Protein AF-A0A7G7W5M6-F1 (afdb_monomer_lite)

Radius of gyration: 15.19 Å; chains: 1; bounding box: 45×29×33 Å

Organism: NCBI:txid2761579

Foldseek 3Di:
DEFFDCPVVVQGDPPVLLQQKKKWKAFAQPRPGTDDIFHDDPPDDDPDPDVVPGDDPVPDLGMKMKMDRVVVRDIKTKGRWDWDWDFADDPPTDTHTAWTWIDIVNRIDTQGPPNVSGHYDGD

Structure (mmCIF, N/CA/C/O backbone):
data_AF-A0A7G7W5M6-F1
#
_entry.id   AF-A0A7G7W5M6-F1
#
loop_
_atom_site.group_PDB
_atom_site.id
_atom_site.type_symbol
_atom_site.label_atom_id
_atom_site.label_alt_id
_atom_site.label_comp_id
_atom_site.label_asym_id
_atom_site.label_entity_id
_atom_site.label_seq_id
_atom_site.pdbx_PDB_ins_code
_atom_site.Cartn_x
_atom_site.Cartn_y
_atom_site.Cartn_z
_atom_site.occupancy
_atom_site.B_iso_or_equiv
_atom_site.auth_seq_id
_atom_site.auth_comp_id
_atom_site.auth_asym_id
_atom_site.auth_atom_id
_atom_site.pdbx_PDB_model_num
ATOM 1 N N . MET A 1 1 ? 8.222 4.814 -1.089 1.00 59.66 1 MET A N 1
ATOM 2 C CA . MET A 1 1 ? 7.997 4.347 0.290 1.00 59.66 1 MET A CA 1
ATOM 3 C C . MET A 1 1 ? 6.614 4.796 0.694 1.00 59.66 1 MET A C 1
ATOM 5 O O . MET A 1 1 ? 6.240 5.878 0.266 1.00 59.66 1 MET A O 1
ATOM 9 N N . LEU A 1 2 ? 5.850 3.979 1.410 1.00 68.62 2 LEU A N 1
ATOM 10 C CA . LEU A 1 2 ? 4.528 4.337 1.928 1.00 68.62 2 LEU A CA 1
ATOM 11 C C . LEU A 1 2 ? 4.636 4.376 3.450 1.00 68.62 2 LEU A C 1
ATOM 13 O O . LEU A 1 2 ? 5.102 3.400 4.029 1.00 68.62 2 LEU A O 1
ATOM 17 N N . ASN A 1 3 ? 4.231 5.480 4.069 1.00 75.00 3 ASN A N 1
ATOM 18 C CA . ASN A 1 3 ? 4.407 5.722 5.499 1.00 75.00 3 ASN A CA 1
ATOM 19 C C . ASN A 1 3 ? 3.071 6.109 6.130 1.00 75.00 3 ASN A C 1
ATOM 21 O O . ASN A 1 3 ? 2.308 6.870 5.542 1.00 75.00 3 ASN A O 1
ATOM 25 N N . PHE A 1 4 ? 2.775 5.601 7.323 1.00 80.06 4 PHE A N 1
ATOM 26 C CA . PHE A 1 4 ? 1.603 6.036 8.081 1.00 80.06 4 PHE A CA 1
ATOM 27 C C . PHE A 1 4 ? 1.923 7.324 8.840 1.00 80.06 4 PHE A C 1
ATOM 29 O O . PHE A 1 4 ? 2.914 7.380 9.565 1.00 80.06 4 PHE A O 1
ATOM 36 N N . GLU A 1 5 ? 1.076 8.345 8.707 1.00 82.81 5 GLU A N 1
ATOM 37 C CA . GLU A 1 5 ? 1.078 9.481 9.631 1.00 82.81 5 GLU A CA 1
ATOM 38 C C . GLU A 1 5 ? 0.684 8.969 11.018 1.00 82.81 5 GLU A C 1
ATOM 40 O O . GLU A 1 5 ? -0.354 8.323 11.162 1.00 82.81 5 GLU A O 1
ATOM 45 N N . THR A 1 6 ? 1.496 9.239 12.035 1.00 82.50 6 THR A N 1
ATOM 46 C CA . THR A 1 6 ? 1.237 8.812 13.422 1.00 82.50 6 THR A CA 1
ATOM 47 C C . THR A 1 6 ? 0.816 9.975 14.312 1.00 82.50 6 THR A C 1
ATOM 49 O O . THR A 1 6 ? 0.275 9.762 15.399 1.00 82.50 6 THR A O 1
ATOM 52 N N . ASN A 1 7 ? 1.002 11.219 13.860 1.00 80.75 7 ASN A N 1
ATOM 53 C CA . ASN A 1 7 ? 0.519 12.381 14.583 1.00 80.75 7 ASN A CA 1
ATOM 54 C C . ASN A 1 7 ? -0.993 12.536 14.376 1.00 80.75 7 ASN A C 1
ATOM 56 O O . ASN A 1 7 ? -1.460 12.968 13.319 1.00 80.75 7 ASN A O 1
ATOM 60 N N . LEU A 1 8 ? -1.767 12.231 15.420 1.00 81.56 8 LEU A N 1
ATOM 61 C CA . LEU A 1 8 ? -3.228 12.346 15.406 1.00 81.56 8 LEU A CA 1
ATOM 62 C C . LEU A 1 8 ? -3.716 13.761 15.042 1.00 81.56 8 LEU A C 1
ATOM 64 O O . LEU A 1 8 ? -4.750 13.890 14.390 1.00 81.56 8 LEU A O 1
ATOM 68 N N . GLY A 1 9 ? -2.963 14.814 15.389 1.00 85.81 9 GLY A N 1
ATOM 69 C CA . GLY A 1 9 ? -3.296 16.203 15.047 1.00 85.81 9 GLY A CA 1
ATOM 70 C C . GLY A 1 9 ? -3.258 16.503 13.543 1.00 85.81 9 GLY A C 1
ATOM 71 O O . GLY A 1 9 ? -3.944 17.411 13.084 1.00 85.81 9 GLY A O 1
ATOM 72 N N . ASN A 1 10 ? -2.527 15.696 12.769 1.00 85.12 10 ASN A N 1
ATOM 73 C CA . ASN A 1 10 ? -2.421 15.804 11.311 1.00 85.12 10 ASN A CA 1
ATOM 74 C C . ASN A 1 10 ? -3.339 14.808 10.574 1.00 85.12 10 ASN A C 1
ATOM 76 O O . ASN A 1 10 ? -3.148 14.557 9.382 1.00 85.12 10 ASN A O 1
ATOM 80 N N . GLY A 1 11 ? -4.308 14.205 11.273 1.00 85.31 11 GLY A N 1
ATOM 81 C CA . GLY A 1 11 ? -5.117 13.108 10.733 1.00 85.31 11 GLY A CA 1
ATOM 82 C C . GLY A 1 11 ? -4.366 11.774 10.701 1.00 85.31 11 GLY A C 1
ATOM 83 O O . GLY A 1 11 ? -4.583 10.960 9.806 1.00 85.31 11 GLY A O 1
ATOM 84 N N . GLY A 1 12 ? -3.441 11.566 11.636 1.00 85.00 12 GLY A N 1
ATOM 85 C CA . GLY A 1 12 ? -2.696 10.321 11.771 1.00 85.00 12 GLY A CA 1
ATOM 86 C C . GLY A 1 12 ? -3.493 9.158 12.348 1.00 85.00 12 GLY A C 1
ATOM 87 O O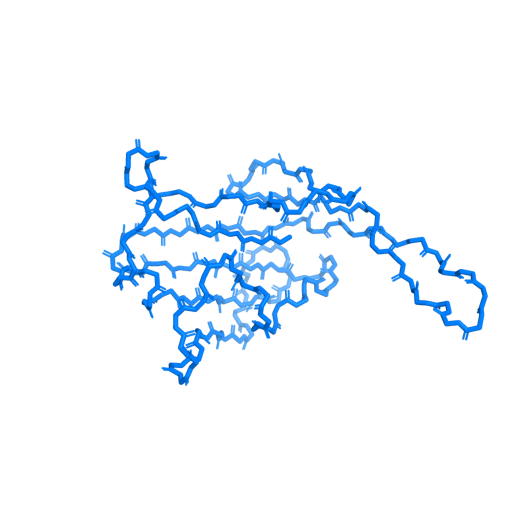 . GLY A 1 12 ? -4.623 9.299 12.817 1.00 85.00 12 GLY A O 1
ATOM 88 N N . PHE A 1 13 ? -2.848 8.000 12.328 1.00 84.75 13 PHE A N 1
ATOM 89 C CA . PHE A 1 13 ? -3.318 6.749 12.896 1.00 84.75 13 PHE A CA 1
ATOM 90 C C . PHE A 1 13 ? -2.774 6.533 14.304 1.00 84.75 13 PHE A C 1
ATOM 92 O O . PHE A 1 13 ? -1.635 6.882 14.621 1.00 84.75 13 PHE A O 1
ATOM 99 N N . GLN A 1 14 ? -3.560 5.854 15.131 1.00 87.81 14 GLN A N 1
ATOM 100 C CA . GLN A 1 14 ? -3.068 5.277 16.374 1.00 87.81 14 GLN A CA 1
ATOM 101 C C . GLN A 1 14 ? -2.185 4.062 16.081 1.00 87.81 14 GLN A C 1
ATOM 103 O O . GLN A 1 14 ? -2.449 3.278 15.168 1.00 87.81 14 GLN A O 1
ATOM 108 N N . SER A 1 15 ? -1.184 3.816 16.926 1.00 82.50 15 SER A N 1
ATOM 109 C CA . SER A 1 15 ? -0.324 2.634 16.784 1.00 82.50 15 SER A CA 1
ATOM 110 C C . SER A 1 15 ? -1.109 1.317 16.837 1.00 82.50 15 SER A C 1
ATOM 112 O O . SER A 1 15 ? -0.723 0.345 16.196 1.00 82.50 15 SER A O 1
ATOM 114 N N . SER A 1 16 ? -2.212 1.264 17.589 1.00 82.31 16 SER A N 1
ATOM 115 C CA . SER A 1 16 ? -3.134 0.120 17.622 1.00 82.31 16 SER A CA 1
ATOM 116 C C . SER A 1 16 ? -3.858 -0.088 16.289 1.00 82.31 16 SER A C 1
ATOM 118 O O . SER A 1 16 ? -4.050 -1.233 15.882 1.00 82.31 16 SER A O 1
ATOM 120 N N . GLU A 1 17 ? -4.214 0.994 15.589 1.00 85.19 17 GLU A N 1
ATOM 121 C CA . GLU A 1 17 ? -4.830 0.925 14.265 1.00 85.19 17 GLU A CA 1
ATOM 122 C C . GLU A 1 17 ? -3.835 0.363 13.244 1.00 85.19 17 GLU A C 1
ATOM 124 O O . GLU A 1 17 ? -4.156 -0.592 12.533 1.00 85.19 17 GLU A O 1
ATOM 129 N N . ILE A 1 18 ? -2.599 0.875 13.245 1.00 83.69 18 ILE A N 1
ATOM 130 C CA . ILE A 1 18 ? -1.530 0.444 12.326 1.00 83.69 18 ILE A CA 1
ATOM 131 C C . ILE A 1 18 ? -1.203 -1.045 12.497 1.00 83.69 18 ILE A C 1
ATOM 133 O O . ILE A 1 18 ? -1.025 -1.742 11.506 1.00 83.69 18 ILE A O 1
ATOM 137 N N . ARG A 1 19 ? -1.210 -1.585 13.725 1.00 82.38 19 ARG A N 1
ATOM 138 C CA . ARG A 1 19 ? -0.967 -3.027 13.963 1.00 82.38 19 ARG A CA 1
ATOM 139 C C . ARG A 1 19 ? -1.973 -3.947 13.275 1.00 82.38 19 ARG A C 1
ATOM 141 O O . ARG A 1 19 ? -1.672 -5.115 13.042 1.00 82.38 19 ARG A O 1
ATOM 148 N N . SER A 1 20 ? -3.177 -3.449 12.999 1.00 82.00 20 SER A N 1
ATOM 149 C CA . SER A 1 20 ? -4.192 -4.209 12.267 1.00 82.00 20 SER A CA 1
ATOM 150 C C . SER A 1 20 ? -3.979 -4.180 10.753 1.00 82.00 20 SER A C 1
ATOM 152 O O . SER A 1 20 ? -4.653 -4.924 10.035 1.00 82.00 20 SER A O 1
ATOM 154 N N . ALA A 1 21 ? -3.068 -3.328 10.270 1.00 84.69 21 ALA A N 1
ATOM 155 C CA . ALA A 1 21 ? -2.872 -3.096 8.857 1.00 84.69 21 ALA A CA 1
ATOM 156 C C . ALA A 1 21 ? -2.312 -4.329 8.144 1.00 84.69 21 ALA A C 1
ATOM 158 O O . ALA A 1 21 ? -1.477 -5.080 8.659 1.00 84.69 21 ALA A O 1
ATOM 159 N N . TYR A 1 22 ? -2.777 -4.521 6.919 1.00 84.75 22 TYR A N 1
ATOM 160 C CA . TYR A 1 22 ? -2.266 -5.530 6.008 1.00 84.75 22 TYR A CA 1
ATOM 161 C C . TYR A 1 22 ? -2.331 -5.015 4.575 1.00 84.75 22 TYR A C 1
ATOM 163 O O . TYR A 1 22 ? -3.085 -4.097 4.255 1.00 84.75 22 TYR A O 1
ATOM 171 N N . LEU A 1 23 ? -1.531 -5.617 3.709 1.00 84.25 23 LEU A N 1
ATOM 172 C CA . LEU A 1 23 ? -1.475 -5.302 2.294 1.00 84.25 23 LEU A CA 1
ATOM 173 C C . LEU A 1 23 ? -1.863 -6.534 1.489 1.00 84.25 23 LEU A C 1
ATOM 175 O O . LEU A 1 23 ? -1.372 -7.629 1.742 1.00 84.25 23 LEU A O 1
ATOM 179 N N . VAL A 1 24 ? -2.738 -6.349 0.510 1.00 86.38 24 VAL A N 1
ATOM 180 C CA . VAL A 1 24 ? -3.133 -7.378 -0.450 1.00 86.38 24 VAL A CA 1
ATOM 181 C C . VAL A 1 24 ? -2.522 -7.025 -1.797 1.00 86.38 24 VAL A C 1
ATOM 183 O O . VAL A 1 24 ? -2.726 -5.918 -2.296 1.00 86.38 24 VAL A O 1
ATOM 186 N N . ARG A 1 25 ? -1.767 -7.955 -2.379 1.00 85.38 25 ARG A N 1
ATOM 187 C CA . ARG A 1 25 ? -1.243 -7.858 -3.745 1.00 85.38 25 ARG A CA 1
ATOM 188 C C . ARG A 1 25 ? -2.227 -8.524 -4.699 1.00 85.38 25 ARG A C 1
ATOM 190 O O . ARG A 1 25 ? -2.700 -9.614 -4.391 1.00 85.38 25 ARG A O 1
ATOM 197 N N . TYR A 1 26 ? -2.489 -7.924 -5.853 1.00 86.56 26 TYR A N 1
ATOM 198 C CA . TYR A 1 26 ? -3.362 -8.487 -6.885 1.00 86.56 26 TYR A CA 1
ATOM 199 C C . TYR A 1 26 ? -2.580 -8.799 -8.166 1.00 86.56 26 TYR A C 1
ATOM 201 O O . TYR A 1 26 ? -1.513 -8.231 -8.424 1.00 86.56 26 TYR A O 1
ATOM 209 N N . THR A 1 27 ? -3.092 -9.735 -8.965 1.00 77.31 27 THR A N 1
ATOM 210 C CA . THR A 1 27 ? -2.700 -9.858 -10.371 1.00 77.31 27 THR A CA 1
ATOM 211 C C . THR A 1 27 ? -3.300 -8.692 -11.134 1.00 77.31 27 THR A C 1
ATOM 213 O O . THR A 1 27 ? -4.502 -8.452 -10.991 1.00 77.31 27 THR A O 1
ATOM 216 N N . PHE A 1 28 ? -2.509 -8.067 -11.998 1.00 74.56 28 PHE A N 1
ATOM 217 C CA . PHE A 1 28 ? -2.954 -6.984 -12.866 1.00 74.56 28 PHE A CA 1
ATOM 218 C C . PHE A 1 28 ? -3.376 -5.726 -12.107 1.00 74.56 28 PHE A C 1
ATOM 220 O O . PHE A 1 28 ? -3.509 -5.681 -10.885 1.00 74.56 28 PHE A O 1
ATOM 227 N N . ASN A 1 29 ? -3.519 -4.655 -12.872 1.00 75.44 29 ASN A N 1
ATOM 228 C CA . ASN A 1 29 ? -3.627 -3.299 -12.364 1.00 75.44 29 ASN A CA 1
ATOM 229 C C . ASN A 1 29 ? -5.085 -2.857 -12.117 1.00 75.44 29 ASN A C 1
ATOM 231 O O . ASN A 1 29 ? -5.423 -1.681 -12.195 1.00 75.44 29 ASN A O 1
ATOM 235 N N . ASP A 1 30 ? -5.971 -3.817 -11.864 1.00 77.88 30 ASP A N 1
ATOM 236 C CA . ASP A 1 30 ? -7.421 -3.626 -11.753 1.00 77.88 30 ASP A CA 1
ATOM 237 C C . ASP A 1 30 ? -8.053 -4.425 -10.600 1.00 77.88 30 ASP A C 1
ATOM 239 O O . ASP A 1 30 ? -9.275 -4.493 -10.479 1.00 77.88 30 ASP A O 1
ATOM 243 N N . TYR A 1 31 ? -7.223 -4.996 -9.719 1.00 80.50 31 TYR A N 1
ATOM 244 C CA . TYR A 1 31 ? -7.648 -5.724 -8.518 1.00 80.50 31 TYR A CA 1
ATOM 245 C C . TYR A 1 31 ? -8.439 -7.012 -8.788 1.00 80.50 31 TYR A C 1
ATOM 247 O O . TYR A 1 31 ? -9.134 -7.502 -7.895 1.00 80.50 31 TYR A O 1
ATOM 255 N N . GLN A 1 32 ? -8.337 -7.599 -9.985 1.00 74.25 32 GLN A N 1
ATOM 256 C CA . GLN A 1 32 ? -9.191 -8.731 -10.357 1.00 74.25 32 GLN A CA 1
ATOM 257 C C . GLN A 1 32 ? -8.968 -10.001 -9.530 1.00 74.25 32 GLN A C 1
ATOM 259 O O . GLN A 1 32 ? -9.929 -10.715 -9.242 1.00 74.25 32 GLN A O 1
ATOM 264 N N . ARG A 1 33 ? -7.727 -10.312 -9.130 1.00 82.50 33 ARG A N 1
ATOM 265 C CA . ARG A 1 33 ? -7.446 -11.532 -8.356 1.00 82.50 33 ARG A CA 1
ATOM 266 C C . ARG A 1 33 ? -6.379 -11.296 -7.289 1.00 82.50 33 ARG A C 1
ATOM 268 O O . ARG A 1 33 ? -5.248 -10.971 -7.646 1.00 82.50 33 ARG A O 1
ATOM 275 N N . PRO A 1 34 ? -6.697 -11.478 -5.995 1.00 86.69 34 PRO A N 1
ATOM 276 C CA . PRO A 1 34 ? -5.693 -11.397 -4.945 1.00 86.69 34 PRO A CA 1
ATOM 277 C C . PRO A 1 34 ? -4.688 -12.543 -5.111 1.00 86.69 34 PRO A C 1
ATOM 279 O O . PRO A 1 34 ? -5.066 -13.691 -5.347 1.00 86.69 34 PRO A O 1
ATOM 282 N N . LEU A 1 35 ? -3.409 -12.207 -5.006 1.00 82.50 35 LEU A N 1
ATOM 283 C CA . LEU A 1 35 ? -2.289 -13.140 -5.009 1.00 82.50 35 LEU A CA 1
ATOM 284 C C . LEU A 1 35 ? -1.914 -13.504 -3.583 1.00 82.50 35 LEU A C 1
ATOM 286 O O . LEU A 1 35 ? -2.037 -14.655 -3.187 1.00 82.50 35 LEU A O 1
ATOM 290 N N . ASP A 1 36 ? -1.516 -12.497 -2.810 1.00 78.75 36 ASP A N 1
ATOM 291 C CA . ASP A 1 36 ? -0.961 -12.684 -1.476 1.00 78.75 36 ASP A CA 1
ATOM 292 C C . ASP A 1 36 ? -1.435 -11.581 -0.541 1.00 78.75 36 ASP A C 1
ATOM 294 O O . ASP A 1 36 ? -1.742 -10.463 -0.964 1.00 78.75 36 ASP A O 1
ATOM 298 N N . THR A 1 37 ? -1.461 -11.894 0.752 1.00 81.94 37 THR A N 1
ATOM 299 C CA . THR A 1 37 ? -1.708 -10.921 1.816 1.00 81.94 37 THR A CA 1
ATOM 300 C C . THR A 1 37 ? -0.509 -10.881 2.748 1.00 81.94 37 THR A C 1
ATOM 302 O O . THR A 1 37 ? -0.151 -11.887 3.356 1.00 81.94 37 THR A O 1
ATOM 305 N N . LEU A 1 38 ? 0.091 -9.706 2.879 1.00 77.56 38 LEU A N 1
ATOM 306 C CA . LEU A 1 38 ? 1.215 -9.445 3.762 1.00 77.56 38 LEU A CA 1
ATOM 307 C C . LEU A 1 38 ? 0.717 -8.687 4.988 1.00 77.56 38 LEU A C 1
ATOM 309 O O . LEU A 1 38 ? 0.004 -7.689 4.880 1.00 77.56 38 LEU A O 1
ATOM 313 N N . ARG A 1 39 ? 1.089 -9.174 6.169 1.00 74.38 39 ARG A N 1
ATOM 314 C CA . ARG A 1 39 ? 0.829 -8.516 7.452 1.00 74.38 39 ARG A CA 1
ATOM 315 C C . ARG A 1 39 ? 2.144 -8.041 8.034 1.00 74.38 39 ARG A C 1
ATOM 317 O O . ARG A 1 39 ? 3.186 -8.650 7.795 1.00 74.38 39 ARG A O 1
ATOM 324 N N . GLN A 1 40 ? 2.082 -6.987 8.830 1.00 63.78 40 GLN A N 1
ATOM 325 C CA . GLN A 1 40 ? 3.257 -6.536 9.549 1.00 63.78 40 GLN A CA 1
ATOM 326 C C . GLN A 1 40 ? 3.708 -7.607 10.568 1.00 63.78 40 GLN A C 1
ATOM 328 O O . GLN A 1 40 ? 2.863 -8.130 11.302 1.00 63.78 40 GLN A O 1
ATOM 333 N N . PRO A 1 41 ? 5.005 -7.964 10.633 1.00 56.53 41 PRO A N 1
ATOM 334 C CA . PRO A 1 4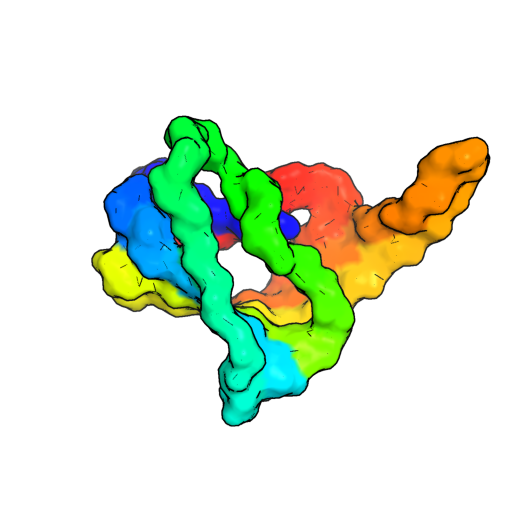1 ? 5.500 -8.918 11.624 1.00 56.53 41 PRO A CA 1
ATOM 335 C C . PRO A 1 41 ? 5.374 -8.353 13.048 1.00 56.53 41 PRO A C 1
ATOM 337 O O . PRO A 1 41 ? 5.658 -7.184 13.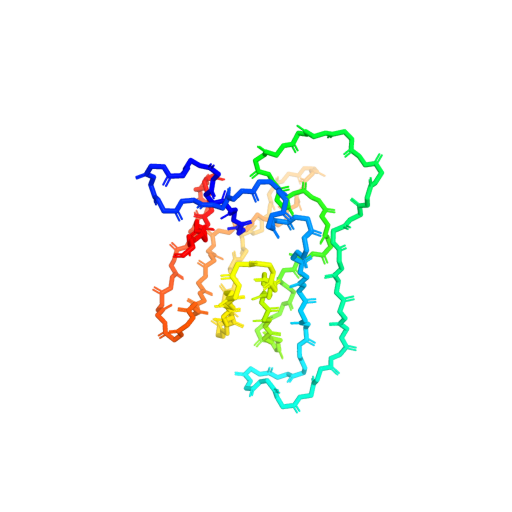300 1.00 56.53 41 PRO A O 1
ATOM 340 N N . THR A 1 42 ? 4.961 -9.193 13.999 1.00 54.28 42 THR A N 1
ATOM 341 C CA . THR A 1 42 ? 4.620 -8.787 15.377 1.00 54.28 42 THR A CA 1
ATOM 342 C C . THR A 1 42 ? 5.816 -8.684 16.333 1.00 54.28 42 THR A C 1
ATOM 344 O O . THR A 1 42 ? 5.629 -8.279 17.478 1.00 54.28 42 THR A O 1
ATOM 347 N N . SER A 1 43 ? 7.023 -9.088 15.921 1.00 50.16 43 SER A N 1
ATOM 348 C CA . SER A 1 43 ? 8.148 -9.383 16.828 1.00 50.16 43 SER A CA 1
ATOM 349 C C . SER A 1 43 ? 9.261 -8.331 16.904 1.00 50.16 43 SER A C 1
ATOM 351 O O . SER A 1 43 ? 10.186 -8.518 17.691 1.00 50.16 43 SER A O 1
ATOM 353 N N . TYR A 1 44 ? 9.207 -7.237 16.139 1.00 42.00 44 TYR A N 1
ATOM 354 C CA . TYR A 1 44 ? 10.226 -6.182 16.212 1.00 42.00 44 TYR A CA 1
ATOM 355 C C . TYR A 1 44 ? 9.752 -4.994 17.057 1.00 42.00 44 TYR A C 1
ATOM 357 O O . TYR A 1 44 ? 8.636 -4.496 16.904 1.00 42.00 44 TYR A O 1
ATOM 365 N N . GLN A 1 45 ? 10.614 -4.577 17.990 1.00 41.00 45 GLN A N 1
ATOM 366 C CA . GLN A 1 45 ? 10.416 -3.421 18.862 1.00 41.00 45 GLN A CA 1
ATOM 367 C C . GLN A 1 45 ? 10.120 -2.160 18.037 1.00 41.00 45 GLN A C 1
ATOM 369 O O . GLN A 1 45 ? 10.665 -1.965 16.955 1.00 41.00 45 GLN A O 1
ATOM 374 N N . TYR A 1 46 ? 9.230 -1.328 18.576 1.00 39.97 46 TYR A N 1
ATOM 375 C CA . TYR A 1 46 ? 8.557 -0.173 17.975 1.00 39.97 46 TYR A CA 1
ATOM 376 C C . TYR A 1 46 ? 9.469 0.959 17.457 1.00 39.97 46 TYR A C 1
ATOM 378 O O . TYR A 1 46 ? 9.374 2.086 17.933 1.00 39.97 46 TYR A O 1
ATOM 386 N N . ASN A 1 47 ? 10.288 0.708 16.439 1.00 31.17 47 ASN A N 1
ATOM 387 C CA . ASN A 1 47 ? 10.865 1.762 15.608 1.00 31.17 47 ASN A CA 1
ATOM 388 C C . ASN A 1 47 ? 9.985 1.935 14.364 1.00 31.17 47 ASN A C 1
ATOM 390 O O . ASN A 1 47 ? 10.102 1.188 13.400 1.00 31.17 47 ASN A O 1
ATOM 394 N N . TYR A 1 48 ? 9.070 2.905 14.413 1.00 41.41 48 TYR A N 1
ATOM 395 C CA . TYR A 1 48 ? 8.234 3.301 13.275 1.00 41.41 48 TYR A CA 1
ATOM 396 C C . TYR A 1 48 ? 8.651 4.689 12.788 1.00 41.41 48 TYR A C 1
ATOM 398 O O . TYR A 1 48 ? 8.349 5.690 13.438 1.00 41.41 48 TYR A O 1
ATOM 406 N N . PRO A 1 49 ? 9.363 4.737 11.657 1.00 29.83 49 PRO A N 1
ATOM 407 C CA . PRO A 1 49 ? 8.940 5.568 10.521 1.00 29.83 49 PRO A CA 1
ATOM 408 C C . PRO A 1 49 ? 8.674 4.760 9.247 1.00 29.83 49 PRO A C 1
ATOM 410 O O . PRO A 1 49 ? 8.366 5.338 8.211 1.00 29.83 49 PRO A O 1
ATOM 413 N N . TYR A 1 50 ? 8.801 3.435 9.305 1.00 35.94 50 TYR A N 1
ATOM 414 C CA . TYR A 1 50 ? 9.131 2.681 8.115 1.00 35.94 50 TYR A CA 1
ATOM 415 C C . TYR A 1 50 ? 8.295 1.410 7.948 1.00 35.94 50 TYR A C 1
ATOM 417 O O . TYR A 1 50 ? 8.328 0.489 8.757 1.00 35.94 50 TYR A O 1
ATOM 425 N N . PHE A 1 51 ? 7.609 1.336 6.808 1.00 42.00 51 PHE A N 1
ATOM 426 C CA . PHE A 1 51 ? 7.432 0.075 6.081 1.00 42.00 51 PHE A CA 1
ATOM 427 C C . PHE A 1 51 ? 8.731 -0.317 5.321 1.00 42.00 51 PHE A C 1
ATOM 429 O O . PHE A 1 51 ? 8.693 -1.172 4.443 1.00 42.00 51 PHE A O 1
ATOM 436 N N . GLU A 1 52 ? 9.887 0.293 5.626 1.00 34.56 52 GLU A N 1
ATOM 437 C CA . GLU A 1 52 ? 11.219 -0.339 5.499 1.00 34.56 52 GLU A CA 1
ATOM 438 C C . GLU A 1 52 ? 11.241 -1.419 6.580 1.00 34.56 52 GLU A C 1
ATOM 440 O O . GLU A 1 52 ? 11.382 -1.135 7.756 1.00 34.56 52 GLU A O 1
ATOM 445 N N . GLU A 1 53 ? 10.839 -2.657 6.357 1.00 35.78 53 GLU A N 1
ATOM 446 C CA . GLU A 1 53 ? 11.591 -3.636 5.580 1.00 35.78 53 GLU A CA 1
ATOM 447 C C . GLU A 1 53 ? 10.697 -4.870 5.326 1.00 35.78 53 GLU A C 1
ATOM 449 O O . GLU A 1 53 ? 11.168 -5.997 5.217 1.00 35.78 53 GLU A O 1
ATOM 454 N N . SER A 1 54 ? 9.369 -4.702 5.280 1.00 38.22 54 SER A N 1
ATOM 455 C CA . SER A 1 54 ? 8.428 -5.828 5.135 1.00 38.22 54 SER A CA 1
ATOM 456 C C . SER A 1 54 ? 7.886 -5.955 3.709 1.00 38.22 54 SER A C 1
ATOM 458 O O . SER A 1 54 ? 6.706 -5.776 3.424 1.00 38.22 54 SER A O 1
ATOM 460 N N . GLY A 1 55 ? 8.794 -6.311 2.797 1.00 33.81 55 GLY A N 1
ATOM 461 C CA . GLY A 1 55 ? 8.491 -7.224 1.688 1.00 33.81 55 GLY A CA 1
ATOM 462 C C . GLY A 1 55 ? 7.733 -6.685 0.475 1.00 33.81 55 GLY A C 1
ATOM 463 O O . GLY A 1 55 ? 7.525 -7.448 -0.465 1.00 33.81 55 GLY A O 1
ATOM 464 N N . VAL A 1 56 ? 7.351 -5.407 0.435 1.00 39.34 56 VAL A N 1
ATOM 465 C CA . VAL A 1 56 ? 6.762 -4.825 -0.781 1.00 39.34 56 VAL A CA 1
ATOM 466 C C . VAL A 1 56 ? 7.766 -3.908 -1.450 1.00 39.34 56 VAL A C 1
ATOM 468 O O . VAL A 1 56 ? 7.648 -2.683 -1.465 1.00 39.34 56 VAL A O 1
ATOM 471 N N . THR A 1 57 ? 8.754 -4.533 -2.083 1.00 44.41 57 THR A N 1
ATOM 472 C CA . THR A 1 57 ? 9.231 -3.980 -3.343 1.00 44.41 57 THR A CA 1
ATOM 473 C C . THR A 1 57 ? 8.005 -3.925 -4.244 1.00 44.41 57 THR A C 1
ATOM 475 O O . THR A 1 57 ? 7.417 -4.966 -4.546 1.00 44.41 57 THR A O 1
ATOM 478 N N . LEU A 1 58 ? 7.566 -2.719 -4.612 1.00 50.78 58 LEU A N 1
ATOM 479 C CA . LEU A 1 58 ? 6.682 -2.577 -5.761 1.00 50.78 58 LEU A CA 1
ATOM 480 C C . LEU A 1 58 ? 7.511 -3.101 -6.931 1.00 50.78 58 LEU A C 1
ATOM 482 O O . LEU A 1 58 ? 8.424 -2.440 -7.406 1.00 50.78 58 LEU A O 1
ATOM 486 N N . ALA A 1 59 ? 7.332 -4.371 -7.242 1.00 47.28 59 ALA A N 1
ATOM 487 C CA . ALA A 1 59 ? 8.025 -5.033 -8.316 1.00 47.28 59 ALA A CA 1
ATOM 488 C C . ALA A 1 59 ? 7.024 -5.005 -9.451 1.00 47.28 59 ALA A C 1
ATOM 490 O O . ALA A 1 59 ? 5.955 -5.591 -9.321 1.00 47.28 59 ALA A O 1
ATOM 491 N N . SER A 1 60 ? 7.376 -4.330 -10.536 1.00 53.84 60 SER A N 1
ATOM 492 C CA . SER A 1 60 ? 6.609 -4.338 -11.777 1.00 53.84 60 SER A CA 1
ATOM 493 C C . SER A 1 60 ? 5.354 -3.450 -11.818 1.00 53.84 60 SER A C 1
ATOM 495 O O . SER A 1 60 ? 4.622 -3.259 -10.849 1.00 53.84 60 SER A O 1
ATOM 497 N N . THR A 1 61 ? 5.114 -2.935 -13.023 1.00 59.50 61 THR A N 1
ATOM 498 C CA . THR A 1 61 ? 3.875 -2.298 -13.496 1.00 59.50 61 THR A CA 1
ATOM 499 C C . THR A 1 61 ? 2.689 -3.273 -13.542 1.00 59.50 61 THR A C 1
ATOM 501 O O . THR A 1 61 ? 1.563 -2.870 -13.816 1.00 59.50 61 THR A O 1
ATOM 504 N N . GLU A 1 62 ? 2.931 -4.570 -13.339 1.00 65.25 62 GLU A N 1
ATOM 505 C CA . GLU A 1 62 ? 1.955 -5.649 -13.541 1.00 65.25 62 GLU A CA 1
ATOM 506 C C . GLU A 1 62 ? 1.069 -5.933 -12.321 1.00 65.25 62 GLU A C 1
ATOM 508 O O . GLU A 1 62 ? 0.111 -6.698 -12.432 1.00 65.25 62 GLU A O 1
ATOM 513 N N . HIS A 1 63 ? 1.363 -5.342 -11.162 1.00 78.94 63 HIS A N 1
ATOM 514 C CA . HIS A 1 63 ? 0.625 -5.586 -9.923 1.00 78.94 63 HIS A CA 1
ATOM 515 C C . HIS A 1 63 ? -0.056 -4.321 -9.403 1.00 78.94 63 HIS A C 1
ATOM 517 O O . HIS A 1 63 ? 0.506 -3.229 -9.464 1.00 78.94 63 HIS A O 1
ATOM 523 N N . SER A 1 64 ? -1.233 -4.492 -8.802 1.00 85.44 64 SER A N 1
ATOM 524 C CA . SER A 1 64 ? -1.83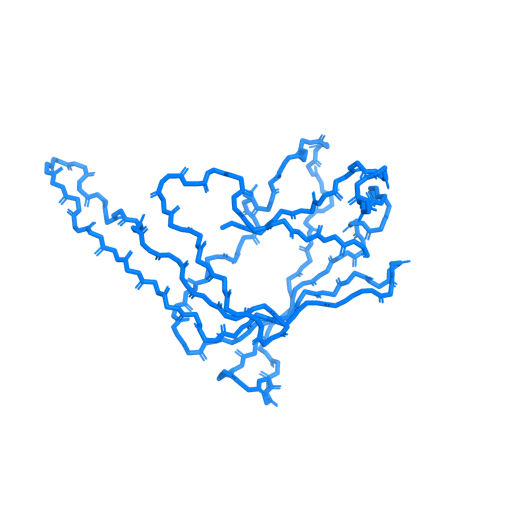4 -3.500 -7.913 1.00 85.44 64 SER A CA 1
ATOM 525 C C . SER A 1 64 ? -1.818 -3.976 -6.463 1.00 85.44 64 SER A C 1
ATOM 527 O O . SER A 1 64 ? -1.710 -5.171 -6.157 1.00 85.44 64 SER A O 1
ATOM 529 N N . TYR A 1 65 ? -1.914 -3.017 -5.549 1.00 85.75 65 TYR A N 1
ATOM 530 C CA . TYR A 1 65 ? -1.856 -3.266 -4.117 1.00 85.75 65 TYR A CA 1
ATOM 531 C C . TYR A 1 65 ? -2.990 -2.545 -3.410 1.00 85.75 65 TYR A C 1
ATOM 533 O O . TYR A 1 65 ? -3.350 -1.424 -3.765 1.00 85.75 65 TYR A O 1
ATOM 541 N N . ARG A 1 66 ? -3.531 -3.178 -2.376 1.00 89.69 66 ARG A N 1
ATOM 542 C CA . ARG A 1 66 ? -4.520 -2.583 -1.484 1.00 89.69 66 ARG A CA 1
ATOM 543 C C . ARG A 1 66 ? -4.015 -2.655 -0.062 1.00 89.69 66 ARG A C 1
ATOM 545 O O . ARG A 1 66 ? -3.781 -3.745 0.452 1.00 89.69 66 ARG A O 1
ATOM 552 N N . ILE A 1 67 ? -3.869 -1.506 0.571 1.00 88.12 67 ILE A N 1
ATOM 553 C CA . ILE A 1 67 ? -3.512 -1.408 1.983 1.00 88.12 67 ILE A CA 1
ATOM 554 C C . ILE A 1 67 ? -4.814 -1.259 2.746 1.00 88.12 67 ILE A C 1
ATOM 556 O O . ILE A 1 67 ? -5.595 -0.362 2.446 1.00 88.12 67 ILE A O 1
ATOM 560 N N . VAL A 1 68 ? -5.054 -2.123 3.720 1.00 90.81 68 VAL A N 1
ATOM 561 C CA . VAL A 1 68 ? -6.259 -2.091 4.548 1.00 90.81 68 VAL A CA 1
ATOM 562 C C . VAL A 1 68 ? -5.840 -1.864 5.990 1.00 90.81 68 VAL A C 1
ATOM 564 O O . VAL A 1 68 ? -4.963 -2.562 6.491 1.00 90.81 68 VAL A O 1
ATOM 567 N N . VAL A 1 69 ? -6.491 -0.915 6.662 1.00 90.12 69 VAL A N 1
ATOM 568 C CA . VAL A 1 69 ? -6.352 -0.634 8.097 1.00 90.12 69 VAL A CA 1
ATOM 569 C C . VAL A 1 69 ? -7.723 -0.843 8.751 1.00 90.12 69 VAL A C 1
ATOM 571 O O . VAL A 1 69 ? -8.492 0.111 8.901 1.00 90.12 69 VAL A O 1
ATOM 574 N N . PRO A 1 70 ? -8.082 -2.092 9.110 1.00 92.25 70 PRO A N 1
ATOM 575 C CA . PRO A 1 70 ? -9.433 -2.431 9.558 1.00 92.25 70 PRO A CA 1
ATOM 576 C C . PRO A 1 70 ? -9.886 -1.659 10.793 1.00 92.25 70 PRO A C 1
ATOM 578 O O . PRO A 1 70 ? -11.013 -1.176 10.830 1.00 92.25 70 PRO A O 1
ATOM 581 N N . ALA A 1 71 ? -9.004 -1.504 11.785 1.00 88.62 71 ALA A N 1
ATOM 582 C CA . ALA A 1 71 ? -9.336 -0.817 13.032 1.00 88.62 71 ALA A CA 1
ATOM 583 C C . ALA A 1 71 ? -9.665 0.673 12.828 1.00 88.62 71 ALA A C 1
ATOM 585 O O . ALA A 1 71 ? -10.431 1.237 13.602 1.00 88.62 71 ALA A O 1
ATOM 586 N N . ALA A 1 72 ? -9.140 1.281 11.760 1.00 89.12 72 ALA A N 1
ATOM 587 C CA . ALA A 1 72 ? -9.443 2.654 11.366 1.00 89.12 72 ALA A CA 1
ATOM 588 C C . ALA A 1 72 ? -10.532 2.750 10.282 1.00 89.12 72 ALA A C 1
ATOM 590 O O . ALA A 1 72 ? -10.871 3.855 9.868 1.00 89.12 72 ALA A O 1
ATOM 591 N N . GLN A 1 73 ? -11.051 1.616 9.791 1.00 94.06 73 GLN A N 1
ATOM 592 C CA . GLN A 1 73 ? -11.957 1.535 8.637 1.00 94.06 73 GLN A CA 1
ATOM 593 C C . GLN A 1 73 ? -11.415 2.263 7.396 1.00 94.06 73 GLN A C 1
ATOM 595 O O . GLN A 1 73 ? -12.152 2.932 6.670 1.00 94.06 73 GLN A O 1
ATOM 600 N N . ARG A 1 74 ? -10.104 2.140 7.149 1.00 92.81 74 ARG A N 1
ATOM 601 C CA . ARG A 1 74 ? -9.434 2.775 6.008 1.00 92.81 74 ARG A CA 1
ATOM 602 C C . ARG A 1 74 ? -8.847 1.774 5.037 1.00 92.81 74 ARG A C 1
ATOM 604 O O . ARG A 1 74 ? -8.445 0.672 5.408 1.00 92.81 74 ARG A O 1
ATOM 611 N N . GLN A 1 75 ? -8.792 2.204 3.784 1.00 92.88 75 GLN A N 1
ATOM 612 C CA . GLN A 1 75 ? -8.231 1.462 2.673 1.00 92.88 75 GLN A CA 1
ATOM 613 C C . GLN A 1 75 ? -7.546 2.432 1.713 1.00 92.88 75 GLN A C 1
ATOM 615 O O . GLN A 1 75 ? -8.045 3.539 1.523 1.00 92.88 75 GLN A O 1
ATOM 620 N N . TYR A 1 76 ? -6.445 1.988 1.108 1.00 89.38 76 TYR A N 1
ATOM 621 C CA . TYR A 1 76 ? -5.753 2.695 0.035 1.00 89.38 76 TYR A CA 1
ATOM 622 C C . TYR A 1 76 ? -5.479 1.767 -1.131 1.00 89.38 76 TYR A C 1
ATOM 624 O O . TYR A 1 76 ? -4.930 0.675 -0.953 1.00 89.38 76 TYR A O 1
ATOM 632 N N . ASP A 1 77 ? -5.800 2.256 -2.314 1.00 90.25 77 ASP A N 1
ATOM 633 C CA . ASP A 1 77 ? -5.700 1.534 -3.569 1.00 90.25 77 ASP A CA 1
ATOM 634 C C . ASP A 1 77 ? -4.509 2.068 -4.367 1.00 90.25 77 ASP A C 1
ATOM 636 O O . ASP A 1 77 ? -4.505 3.215 -4.807 1.00 90.25 77 ASP A O 1
ATOM 640 N N . ILE A 1 78 ? -3.474 1.241 -4.530 1.00 86.50 78 ILE A N 1
ATOM 641 C CA . ILE A 1 78 ? -2.247 1.563 -5.265 1.00 86.50 78 ILE A CA 1
ATOM 642 C C . ILE A 1 78 ? -2.248 0.849 -6.621 1.00 86.50 78 ILE A C 1
ATOM 644 O O . ILE A 1 78 ? -2.287 -0.381 -6.671 1.00 86.50 78 ILE A O 1
ATOM 648 N N . THR A 1 79 ? -2.198 1.620 -7.705 1.00 87.25 79 THR A N 1
ATOM 649 C CA . THR A 1 79 ? -2.262 1.171 -9.113 1.00 87.25 79 THR A CA 1
ATOM 650 C C . THR A 1 79 ? -1.279 1.950 -9.985 1.00 87.25 79 THR A C 1
ATOM 652 O O . THR A 1 79 ? -0.651 2.902 -9.523 1.00 87.25 79 THR A O 1
ATOM 655 N N . ASP A 1 80 ? -1.145 1.561 -11.252 1.00 83.81 80 ASP A N 1
ATOM 656 C CA . ASP A 1 80 ? -0.399 2.277 -12.297 1.00 83.81 80 ASP A CA 1
ATOM 657 C C . ASP A 1 80 ? 1.047 2.581 -11.896 1.00 83.81 80 ASP A C 1
ATOM 659 O O . ASP A 1 80 ? 1.548 3.690 -12.088 1.00 83.81 80 ASP A O 1
ATOM 663 N N . ILE A 1 81 ? 1.702 1.594 -11.285 1.00 80.25 81 ILE A N 1
ATOM 664 C CA . ILE A 1 81 ? 3.048 1.749 -10.746 1.00 80.25 81 ILE A CA 1
ATOM 665 C C . ILE A 1 81 ? 4.049 1.823 -11.892 1.00 80.25 81 ILE A C 1
ATOM 667 O O . ILE A 1 81 ? 4.238 0.869 -12.629 1.00 80.25 81 ILE A O 1
ATOM 671 N N . GLU A 1 82 ? 4.744 2.943 -11.985 1.00 80.38 82 GLU A N 1
ATOM 672 C CA . GLU A 1 82 ? 5.811 3.230 -12.926 1.00 80.38 82 GLU A CA 1
ATOM 673 C C . GLU A 1 82 ? 7.093 3.502 -12.130 1.00 80.38 82 GLU A C 1
ATOM 675 O O . GLU A 1 82 ? 7.173 4.435 -11.319 1.00 80.38 82 GLU A O 1
ATOM 680 N N . LEU A 1 83 ? 8.106 2.666 -12.357 1.00 77.75 83 LEU A N 1
ATOM 681 C CA . LEU A 1 83 ? 9.410 2.763 -11.712 1.00 77.75 83 LEU A CA 1
ATOM 682 C C . LEU A 1 83 ? 10.470 3.003 -12.774 1.00 77.75 83 LEU A C 1
ATOM 684 O O . LEU A 1 83 ? 10.525 2.278 -13.766 1.00 77.75 83 LEU A O 1
ATOM 688 N N . SER A 1 84 ? 11.323 4.003 -12.557 1.00 79.75 84 SER A N 1
ATOM 689 C CA . SER A 1 84 ? 12.507 4.198 -13.391 1.00 79.75 84 SER A CA 1
ATOM 690 C C . SER A 1 84 ? 13.769 4.025 -12.569 1.00 79.75 84 SER A C 1
ATOM 692 O O . SER A 1 84 ? 13.886 4.545 -11.456 1.00 79.75 84 SER A O 1
ATOM 694 N N . TYR A 1 85 ? 14.716 3.296 -13.142 1.00 79.12 85 TYR A N 1
ATOM 695 C CA . TYR A 1 85 ? 16.006 3.017 -12.542 1.00 79.12 85 TYR A CA 1
ATOM 696 C C . TYR A 1 85 ? 17.101 3.627 -13.407 1.00 79.12 85 TYR A C 1
ATOM 698 O O . TYR A 1 85 ? 17.023 3.608 -14.635 1.00 79.12 85 TYR A O 1
ATOM 706 N N . GLU A 1 86 ? 18.120 4.175 -12.762 1.00 81.69 86 GLU A N 1
ATOM 707 C CA . GLU A 1 86 ? 19.364 4.566 -13.406 1.00 81.69 86 GLU A CA 1
ATOM 708 C C . GLU A 1 86 ? 20.437 3.545 -13.057 1.00 81.69 86 GLU A C 1
ATOM 710 O O . GLU A 1 86 ? 20.597 3.170 -11.895 1.00 81.69 86 GLU A O 1
ATOM 715 N N . LYS A 1 87 ? 21.183 3.103 -14.067 1.00 82.62 87 LYS A N 1
ATOM 716 C CA . LYS A 1 87 ? 22.238 2.120 -13.874 1.00 82.62 87 LYS A CA 1
ATOM 717 C C . LYS A 1 87 ? 23.345 2.695 -12.995 1.00 82.62 87 LYS A C 1
ATOM 719 O O . LYS A 1 87 ? 23.896 3.753 -13.302 1.00 82.62 87 LYS A O 1
ATOM 724 N N . GLY A 1 88 ? 23.691 1.983 -11.925 1.00 79.06 88 GLY A N 1
ATOM 725 C CA . GLY A 1 88 ? 24.844 2.338 -11.101 1.00 79.06 88 GLY A CA 1
ATOM 726 C C . GLY A 1 88 ? 26.145 2.305 -11.914 1.00 79.06 88 GLY A C 1
ATOM 727 O O . GLY A 1 88 ? 26.261 1.581 -12.904 1.00 79.06 88 GLY A O 1
ATOM 728 N N . THR A 1 89 ? 27.151 3.068 -11.491 1.00 80.19 89 THR A N 1
ATOM 729 C CA . THR A 1 89 ? 28.505 3.010 -12.066 1.00 80.19 89 THR A CA 1
ATOM 730 C C . THR A 1 89 ? 29.528 2.624 -10.994 1.00 80.19 89 THR A C 1
ATOM 732 O O . THR A 1 89 ? 29.315 2.858 -9.806 1.00 80.19 89 THR A O 1
ATOM 735 N N . GLY A 1 90 ? 30.635 1.991 -11.402 1.00 81.12 90 GLY A N 1
ATOM 736 C CA . GLY A 1 90 ? 31.708 1.545 -10.502 1.00 81.12 90 GLY A CA 1
ATOM 737 C C . GLY A 1 90 ? 31.607 0.084 -10.038 1.00 81.12 90 GLY A C 1
ATOM 738 O O . GLY A 1 90 ? 30.812 -0.698 -10.550 1.00 81.12 90 GLY A O 1
ATOM 739 N N . CYS A 1 91 ? 32.455 -0.289 -9.073 1.00 72.44 91 CYS A N 1
ATOM 740 C CA . CYS A 1 91 ? 32.622 -1.672 -8.593 1.00 72.44 91 CYS A CA 1
ATOM 741 C C . CYS A 1 91 ? 31.375 -2.229 -7.864 1.00 72.44 91 CYS A C 1
ATOM 743 O O . CYS A 1 91 ? 31.153 -3.435 -7.858 1.00 72.44 91 CYS A O 1
ATOM 745 N N . CYS A 1 92 ? 30.525 -1.352 -7.314 1.00 69.12 92 CYS A N 1
ATOM 746 C CA . CYS A 1 92 ? 29.283 -1.698 -6.605 1.00 69.12 92 CYS A CA 1
ATOM 747 C C . CYS A 1 92 ? 28.054 -1.077 -7.295 1.00 69.12 92 CYS A C 1
ATOM 749 O O . CYS A 1 92 ? 27.223 -0.434 -6.655 1.00 69.12 92 CYS A O 1
ATOM 751 N N . ALA A 1 93 ? 27.987 -1.197 -8.622 1.00 71.56 93 ALA A N 1
ATOM 752 C CA . ALA A 1 93 ? 26.957 -0.595 -9.464 1.00 71.56 93 ALA A CA 1
ATOM 753 C C . ALA A 1 93 ? 25.568 -1.237 -9.262 1.00 71.56 93 ALA A C 1
ATOM 755 O O . ALA A 1 93 ? 25.120 -2.042 -10.076 1.00 71.56 93 ALA A O 1
ATOM 756 N N . CYS A 1 94 ? 24.872 -0.865 -8.189 1.00 76.38 94 CYS A N 1
ATOM 757 C CA . CYS A 1 94 ? 23.454 -1.172 -8.018 1.00 76.38 94 CYS A CA 1
ATOM 758 C C . CYS A 1 94 ? 22.603 -0.155 -8.783 1.00 76.38 94 CYS A C 1
ATOM 760 O O . CYS A 1 94 ? 22.842 1.053 -8.674 1.00 76.38 94 CYS A O 1
ATOM 762 N N . ASP A 1 95 ? 21.590 -0.634 -9.503 1.00 75.94 95 ASP A N 1
ATOM 763 C CA . ASP A 1 95 ? 20.579 0.219 -10.123 1.00 75.94 95 ASP A CA 1
ATOM 764 C C . ASP A 1 95 ? 19.905 1.099 -9.062 1.00 75.94 95 ASP A C 1
ATOM 766 O O . ASP A 1 95 ? 19.418 0.624 -8.033 1.00 75.94 95 ASP A O 1
ATOM 770 N N . GLN A 1 96 ? 19.900 2.404 -9.307 1.00 75.69 96 GLN A N 1
ATOM 771 C CA . GLN A 1 96 ? 19.343 3.404 -8.410 1.00 75.69 96 GLN A CA 1
ATOM 772 C C . GLN A 1 96 ? 17.933 3.751 -8.863 1.00 75.69 96 GLN A C 1
ATOM 774 O O . GLN A 1 96 ? 17.727 4.226 -9.979 1.00 75.69 96 GLN A O 1
ATOM 779 N N . LEU A 1 97 ? 16.948 3.558 -7.990 1.00 72.88 97 LEU A N 1
ATOM 780 C CA . LEU A 1 97 ? 15.584 3.993 -8.264 1.00 72.88 97 LEU A CA 1
ATOM 781 C C . LEU A 1 97 ? 15.536 5.527 -8.331 1.00 72.88 97 LEU A C 1
ATOM 783 O O . LEU A 1 97 ? 15.851 6.205 -7.354 1.00 72.88 97 LEU A O 1
ATOM 787 N N . ARG A 1 98 ? 15.122 6.076 -9.473 1.00 75.25 98 ARG A N 1
ATOM 788 C CA . ARG A 1 98 ? 15.015 7.523 -9.705 1.00 75.25 98 ARG A CA 1
ATOM 789 C C . ARG A 1 98 ? 13.586 8.016 -9.600 1.00 75.25 98 ARG A C 1
ATOM 791 O O . ARG A 1 98 ? 13.330 8.958 -8.853 1.00 75.25 98 ARG A O 1
ATOM 798 N N . ARG A 1 99 ? 12.659 7.364 -10.303 1.00 74.31 99 ARG A N 1
ATOM 799 C CA . ARG A 1 99 ? 11.247 7.756 -10.324 1.00 74.31 99 ARG A CA 1
ATOM 800 C C . ARG A 1 99 ? 10.369 6.701 -9.691 1.00 74.31 99 ARG A C 1
ATOM 802 O O . ARG A 1 99 ? 10.526 5.510 -9.951 1.00 74.31 99 ARG A O 1
ATOM 809 N N . ARG A 1 100 ? 9.406 7.177 -8.906 1.00 78.88 100 ARG A N 1
ATOM 810 C CA . ARG A 1 100 ? 8.268 6.387 -8.435 1.00 78.88 100 ARG A CA 1
ATOM 811 C C . ARG A 1 100 ? 7.015 7.167 -8.764 1.00 78.88 100 ARG A C 1
ATOM 813 O O . ARG A 1 100 ? 6.759 8.198 -8.146 1.00 78.88 100 ARG A O 1
ATOM 820 N N . LYS A 1 101 ? 6.237 6.675 -9.713 1.00 82.69 101 LYS A N 1
ATOM 821 C CA . LYS A 1 101 ? 4.939 7.244 -10.052 1.00 82.69 101 LYS A CA 1
ATOM 822 C C . LYS A 1 101 ? 3.89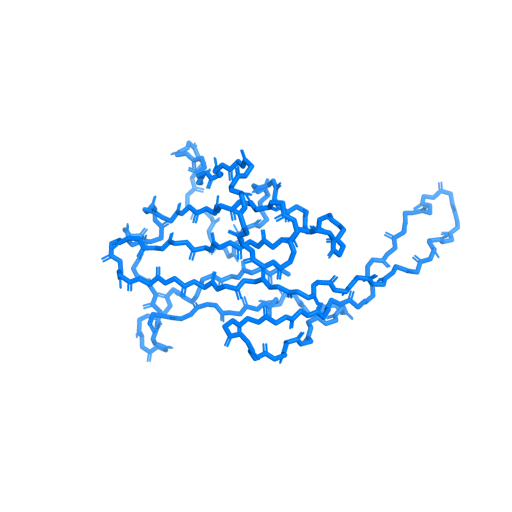1 6.152 -9.941 1.00 82.69 101 LYS A C 1
ATOM 824 O O . LYS A 1 101 ? 4.153 5.017 -10.301 1.00 82.69 101 LYS A O 1
ATOM 829 N N . PHE A 1 102 ? 2.747 6.472 -9.367 1.00 84.69 102 PHE A N 1
ATOM 830 C CA . PHE A 1 102 ? 1.640 5.534 -9.207 1.00 84.69 102 PHE A CA 1
ATOM 831 C C . PHE A 1 102 ? 0.351 6.307 -8.973 1.00 84.69 102 PHE A C 1
ATOM 833 O O . PHE A 1 102 ? 0.382 7.520 -8.767 1.00 84.69 102 PHE A O 1
ATOM 840 N N . LYS A 1 103 ? -0.788 5.627 -8.977 1.00 87.62 103 LYS A N 1
ATOM 841 C CA . LYS A 1 103 ? -2.046 6.172 -8.478 1.00 87.62 103 LYS A CA 1
ATOM 842 C C . LYS A 1 103 ? -2.323 5.644 -7.080 1.00 87.62 103 LYS A C 1
ATOM 844 O O . LYS A 1 103 ? -2.218 4.445 -6.849 1.00 87.62 103 LYS A O 1
ATOM 849 N N . ARG A 1 104 ? -2.682 6.540 -6.161 1.00 87.62 104 ARG A N 1
ATOM 850 C CA . ARG A 1 104 ? -3.264 6.228 -4.852 1.00 87.62 104 ARG A CA 1
ATOM 851 C C . ARG A 1 104 ? -4.706 6.700 -4.857 1.00 87.62 104 ARG A C 1
ATOM 853 O O . ARG A 1 104 ? -4.938 7.895 -5.018 1.00 87.62 104 ARG A O 1
ATOM 860 N N . ASP A 1 105 ? -5.652 5.787 -4.688 1.00 89.25 105 ASP A N 1
ATOM 861 C CA . ASP A 1 105 ? -7.088 6.087 -4.728 1.00 89.25 105 ASP A CA 1
ATOM 862 C C . ASP A 1 105 ? -7.451 6.867 -6.007 1.00 89.25 105 ASP A C 1
ATOM 864 O O . ASP A 1 105 ? -8.150 7.877 -5.982 1.00 89.25 105 ASP A O 1
ATOM 868 N N . ASN A 1 106 ? -6.887 6.421 -7.139 1.00 87.50 106 ASN A N 1
ATOM 869 C CA . ASN A 1 106 ? -6.978 7.046 -8.466 1.00 87.50 106 ASN A CA 1
ATOM 870 C C . ASN A 1 106 ? -6.325 8.445 -8.609 1.00 87.50 106 ASN A C 1
ATOM 872 O O . ASN A 1 106 ? -6.369 9.040 -9.686 1.00 87.50 106 ASN A O 1
ATOM 876 N N . VAL A 1 107 ? -5.662 8.965 -7.571 1.00 89.25 107 VAL A N 1
ATOM 877 C CA . VAL A 1 107 ? -4.886 10.214 -7.624 1.00 89.25 107 VAL A CA 1
ATOM 878 C C . VAL A 1 107 ? -3.432 9.908 -7.960 1.00 89.25 107 VAL A C 1
ATOM 880 O O . VAL A 1 107 ? -2.790 9.116 -7.275 1.00 89.25 107 VAL A O 1
ATOM 883 N N . VAL A 1 108 ? -2.886 10.550 -8.995 1.00 87.38 108 VAL A N 1
ATOM 884 C CA . VAL A 1 108 ? -1.477 10.379 -9.376 1.00 87.38 108 VAL A CA 1
ATOM 885 C C . VAL A 1 108 ? -0.562 10.937 -8.286 1.00 87.38 108 VAL A C 1
ATOM 887 O O . VAL A 1 108 ? -0.693 12.086 -7.871 1.00 87.38 108 VAL A O 1
ATOM 890 N N . VAL A 1 109 ? 0.399 10.123 -7.865 1.00 83.56 109 VAL A N 1
ATOM 891 C CA . VAL A 1 109 ? 1.438 10.455 -6.896 1.00 83.56 109 VAL A CA 1
ATOM 892 C C . VAL A 1 109 ? 2.802 10.270 -7.549 1.00 83.56 109 VAL A C 1
ATOM 894 O O . VAL A 1 109 ? 3.062 9.249 -8.184 1.00 83.56 109 VAL A O 1
ATOM 897 N N . ILE A 1 110 ? 3.674 11.264 -7.380 1.00 82.62 110 ILE A N 1
ATOM 898 C CA . ILE A 1 110 ? 5.074 11.233 -7.812 1.00 82.62 110 ILE A CA 1
ATOM 899 C C . ILE A 1 110 ? 5.935 11.341 -6.553 1.00 82.62 110 ILE A C 1
ATOM 901 O O . ILE A 1 110 ? 5.823 12.305 -5.799 1.00 82.62 110 ILE A O 1
ATOM 905 N N . ALA A 1 111 ? 6.766 10.333 -6.312 1.00 74.94 111 ALA A N 1
ATOM 906 C CA . ALA A 1 111 ? 7.584 10.187 -5.113 1.00 74.94 111 ALA A CA 1
ATOM 907 C C . ALA A 1 111 ? 9.044 9.886 -5.485 1.00 74.94 111 ALA A C 1
ATOM 909 O O . ALA A 1 111 ? 9.620 8.895 -5.033 1.00 74.94 111 ALA A O 1
ATOM 910 N N . ASP A 1 112 ? 9.635 10.712 -6.345 1.00 74.69 112 ASP A N 1
ATOM 911 C CA . ASP A 1 112 ? 10.992 10.526 -6.879 1.00 74.69 112 ASP A CA 1
ATOM 912 C C . ASP A 1 112 ? 12.057 10.486 -5.768 1.00 74.69 112 ASP A C 1
ATOM 914 O O . ASP A 1 112 ? 11.886 11.049 -4.685 1.00 74.69 112 ASP A O 1
ATOM 918 N N . ALA A 1 113 ? 13.159 9.770 -5.996 1.00 64.25 113 ALA A N 1
ATOM 919 C CA . ALA A 1 113 ? 14.298 9.800 -5.078 1.00 64.25 113 ALA A CA 1
ATOM 920 C C . ALA A 1 113 ? 14.982 11.188 -5.134 1.00 64.25 113 ALA A C 1
ATOM 922 O O . ALA A 1 113 ? 15.049 11.777 -6.213 1.00 64.25 113 ALA A O 1
ATOM 923 N N . PRO A 1 114 ? 15.497 11.730 -4.012 1.00 58.19 114 PRO A N 1
ATOM 924 C CA . PRO A 1 114 ? 15.760 11.067 -2.737 1.00 58.19 114 PRO A CA 1
ATOM 925 C C . PRO A 1 114 ? 14.642 11.281 -1.710 1.00 58.19 114 PRO A C 1
ATOM 927 O O . PRO A 1 114 ? 14.934 11.232 -0.523 1.00 58.19 114 PRO A O 1
ATOM 930 N N . ASN A 1 115 ? 13.399 11.566 -2.135 1.00 56.12 115 ASN A N 1
ATOM 931 C CA . ASN A 1 115 ? 12.308 11.937 -1.233 1.00 56.12 115 ASN A CA 1
ATOM 932 C C . ASN A 1 115 ? 12.081 10.836 -0.175 1.00 56.12 115 ASN A C 1
ATOM 934 O O . ASN A 1 115 ? 11.434 9.811 -0.439 1.00 56.12 115 ASN A O 1
ATOM 938 N N . ALA A 1 116 ? 12.721 11.030 0.982 1.00 51.41 116 ALA A N 1
ATOM 939 C CA . ALA A 1 116 ? 12.861 10.053 2.056 1.00 51.41 116 ALA A CA 1
ATOM 940 C C . ALA A 1 116 ? 11.536 9.867 2.794 1.00 51.41 116 ALA A C 1
ATOM 942 O O . ALA A 1 116 ? 11.237 8.784 3.281 1.00 51.41 116 ALA A O 1
ATOM 943 N N . GLU A 1 117 ? 10.694 10.901 2.786 1.00 52.75 117 GLU A N 1
ATOM 944 C CA . GLU A 1 117 ? 9.384 10.884 3.433 1.00 52.75 117 GLU A CA 1
ATOM 945 C C . GLU A 1 117 ? 8.392 9.948 2.733 1.00 52.75 117 GLU A C 1
ATOM 947 O O . GLU A 1 117 ? 7.400 9.529 3.332 1.00 52.75 117 GLU A O 1
ATOM 952 N N . GLY A 1 118 ? 8.660 9.569 1.478 1.00 63.88 118 GLY A N 1
ATOM 953 C CA . GLY A 1 118 ? 7.769 8.704 0.721 1.00 63.88 118 GLY A CA 1
ATOM 954 C C . GLY A 1 118 ? 6.376 9.311 0.551 1.00 63.88 118 GLY A C 1
ATOM 955 O O . GLY A 1 118 ? 6.212 10.509 0.355 1.00 63.88 118 GLY A O 1
ATOM 956 N N . VAL A 1 119 ? 5.358 8.459 0.571 1.00 71.50 119 VAL A N 1
ATOM 957 C CA . VAL A 1 119 ? 3.951 8.831 0.446 1.00 71.50 119 VAL A CA 1
ATOM 958 C C . VAL A 1 119 ? 3.270 8.585 1.777 1.00 71.50 119 VAL A C 1
ATOM 960 O O . VAL A 1 119 ? 3.229 7.452 2.253 1.00 71.50 119 VAL A O 1
ATOM 963 N N . ILE A 1 120 ? 2.726 9.652 2.356 1.00 77.31 120 ILE A N 1
ATOM 964 C CA . ILE A 1 120 ? 2.094 9.629 3.674 1.00 77.31 120 ILE A CA 1
ATOM 965 C C . ILE A 1 120 ? 0.623 9.206 3.547 1.00 77.31 120 ILE A C 1
ATOM 967 O O . ILE A 1 120 ? -0.146 9.787 2.772 1.00 77.31 120 ILE A O 1
ATOM 971 N N . LEU A 1 121 ? 0.237 8.194 4.319 1.00 81.06 121 LEU A N 1
ATOM 972 C CA . LEU A 1 121 ? -1.118 7.678 4.482 1.00 81.06 121 LEU A CA 1
ATOM 973 C C . LEU A 1 121 ? -1.736 8.284 5.745 1.00 81.06 121 LEU A C 1
ATOM 975 O O . LEU A 1 121 ? -1.119 8.266 6.809 1.00 81.06 121 LEU A O 1
ATOM 979 N N . ARG A 1 122 ? -2.955 8.811 5.622 1.00 84.94 122 ARG A N 1
ATOM 980 C CA . ARG A 1 122 ? -3.684 9.506 6.696 1.00 84.94 122 ARG A CA 1
ATOM 981 C C . ARG A 1 122 ? -5.089 8.952 6.863 1.00 84.94 122 ARG A C 1
ATOM 983 O O . ARG A 1 122 ? -5.703 8.582 5.860 1.00 84.94 122 ARG A O 1
ATOM 990 N N . ARG A 1 123 ? -5.554 8.921 8.111 1.00 82.12 123 ARG A N 1
ATOM 991 C CA . ARG A 1 123 ? -6.849 8.391 8.540 1.00 82.12 123 ARG A CA 1
ATOM 992 C C . ARG A 1 123 ? -8.030 9.101 7.898 1.00 82.12 123 ARG A C 1
ATOM 994 O O . ARG A 1 123 ? -7.915 10.117 7.189 1.00 82.12 123 ARG A O 1
#

Secondary structure (DSSP, 8-state):
-EEE---GGGTPPPHHHHHT-EEEEEEBTT--EEEEEEE--S-S----S--TTSS-----TTEEEEEEEGGGTEEEEEEEEEEEEE---STT-PPEEEEEEEEETTEEEE--TT-TT-EEE--

Sequence (123 aa):
MLNFETNLGNGGFQSSEIRSAYLVRYTFNDYQRPLDTLRQPTSYQYNYPYFEESGVTLASTEHSYRIVVPAAQRQYDITDIELSYEKGTGCCACDQLRRRKFK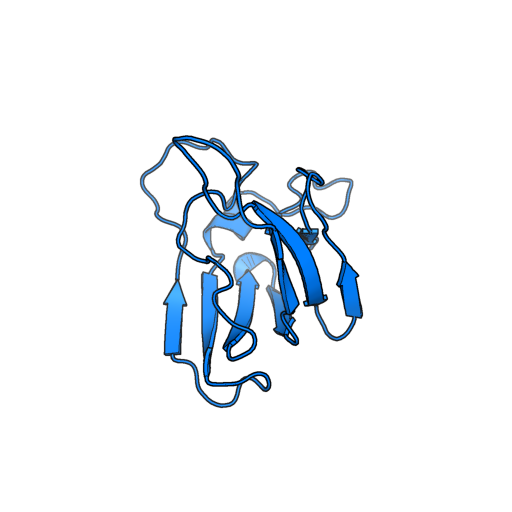RDNVVVIADAPNAEGVILRR

pLDDT: mean 73.87, std 16.4, range [29.83, 94.06]